Protein AF-A0A183U6C8-F1 (afdb_monomer_lite)

Sequence (104 aa):
MVDSEDLWAILEAQEERQHQMLKAVLETANQQQQALLEQVGRIFSAIGSTASPASAAQFVTNSLSTRLPEFIYDPDNSYTFDVWFNRYEDVIVQDGSTLDEAAK

Secondary structure (DSSP, 8-state):
---HHHHHHHHHHHHHHHHHHHHHHHHHHHHHHHHHHHHHHHHHHHHHT---HHHHHHHHHHHHHHHSPPP--BTTTTB-HHHHHHHHHHHHHHHHTTHHHH--

Structure (mmCIF, N/CA/C/O backbone):
data_AF-A0A183U6C8-F1
#
_entry.id   AF-A0A183U6C8-F1
#
loop_
_atom_site.group_PDB
_atom_site.id
_atom_site.type_symbol
_atom_site.label_atom_id
_atom_site.label_alt_id
_atom_site.label_comp_id
_atom_site.label_asym_id
_atom_site.label_entity_id
_atom_site.label_seq_id
_atom_site.pdbx_PDB_ins_code
_atom_site.Cartn_x
_atom_site.Cartn_y
_atom_site.Cartn_z
_atom_site.occupancy
_atom_site.B_iso_or_equiv
_atom_site.auth_seq_id
_atom_site.auth_comp_id
_atom_site.auth_asym_id
_atom_site.auth_atom_id
_atom_site.pdbx_PDB_model_num
ATOM 1 N N . MET A 1 1 ? 38.826 -12.808 -56.575 1.00 62.44 1 MET A N 1
ATOM 2 C CA . MET A 1 1 ? 39.299 -13.736 -55.530 1.00 62.44 1 MET A CA 1
ATOM 3 C C . MET A 1 1 ? 39.255 -12.917 -54.257 1.00 62.44 1 MET A C 1
ATOM 5 O O . MET A 1 1 ? 39.895 -11.877 -54.257 1.00 62.44 1 MET A O 1
ATOM 9 N N . VAL A 1 2 ? 38.379 -13.236 -53.301 1.00 70.50 2 VAL A N 1
ATOM 10 C CA . VAL A 1 2 ? 38.370 -12.498 -52.025 1.00 70.50 2 VAL A CA 1
ATOM 11 C C . VAL A 1 2 ? 39.661 -12.869 -51.308 1.00 70.50 2 VAL A C 1
ATOM 13 O O . VAL A 1 2 ? 39.975 -14.057 -51.214 1.00 70.50 2 VAL A O 1
ATOM 16 N N . ASP A 1 3 ? 40.429 -11.856 -50.924 1.00 82.06 3 ASP A N 1
ATOM 17 C CA . ASP A 1 3 ? 41.724 -12.034 -50.284 1.00 82.06 3 ASP A CA 1
ATOM 18 C C . ASP A 1 3 ? 41.541 -12.547 -48.847 1.00 82.06 3 ASP A C 1
ATOM 20 O O . ASP A 1 3 ? 40.515 -12.304 -48.206 1.00 82.06 3 ASP A O 1
ATOM 24 N N . SER A 1 4 ? 42.508 -13.310 -48.344 1.00 80.50 4 SER A N 1
ATOM 25 C CA . SER A 1 4 ? 42.378 -13.982 -47.048 1.00 80.50 4 SER A CA 1
ATOM 26 C C . SER A 1 4 ? 42.384 -12.984 -45.883 1.00 80.50 4 SER A C 1
ATOM 28 O O . SER A 1 4 ? 41.782 -13.257 -44.845 1.00 80.50 4 SER A O 1
ATOM 30 N N . GLU A 1 5 ? 43.011 -11.819 -46.074 1.00 84.44 5 GLU A N 1
ATOM 31 C CA . GLU A 1 5 ? 42.980 -10.695 -45.128 1.00 84.44 5 GLU A CA 1
ATOM 32 C C . GLU A 1 5 ? 41.593 -10.037 -45.047 1.00 84.44 5 GLU A C 1
ATOM 34 O O . GLU A 1 5 ? 41.137 -9.690 -43.959 1.00 84.44 5 GLU A O 1
ATOM 39 N N . ASP A 1 6 ? 40.877 -9.945 -46.170 1.00 87.12 6 ASP A N 1
ATOM 40 C CA . ASP A 1 6 ? 39.525 -9.373 -46.234 1.00 87.12 6 ASP A CA 1
ATOM 41 C C . ASP A 1 6 ? 38.525 -10.235 -45.442 1.00 87.12 6 ASP A C 1
ATOM 43 O O . ASP A 1 6 ? 37.686 -9.731 -44.695 1.00 87.12 6 ASP A O 1
ATOM 47 N N . LEU A 1 7 ? 38.662 -11.564 -45.531 1.00 87.75 7 LEU A N 1
ATOM 48 C CA . LEU A 1 7 ? 37.846 -12.503 -44.752 1.00 87.75 7 LEU A CA 1
ATOM 49 C C . LEU A 1 7 ? 38.118 -12.412 -43.247 1.00 87.75 7 LEU A C 1
ATOM 51 O O . LEU A 1 7 ? 37.186 -12.543 -42.452 1.00 87.75 7 LEU A O 1
ATOM 55 N N . TRP A 1 8 ? 39.371 -12.176 -42.854 1.00 90.19 8 TRP A N 1
ATOM 56 C CA . TRP A 1 8 ? 39.742 -11.998 -41.451 1.00 90.19 8 TRP A CA 1
ATOM 57 C C . TRP A 1 8 ? 39.174 -10.694 -40.880 1.00 90.19 8 TRP A C 1
ATOM 59 O O . TRP A 1 8 ? 38.542 -10.710 -39.824 1.00 90.19 8 TRP A O 1
ATOM 69 N N . ALA A 1 9 ? 39.301 -9.592 -41.622 1.00 91.88 9 ALA A N 1
ATOM 70 C CA . ALA A 1 9 ? 38.748 -8.297 -41.234 1.00 91.88 9 ALA A CA 1
ATOM 71 C C . ALA A 1 9 ? 37.216 -8.337 -41.077 1.00 91.88 9 ALA A C 1
ATOM 73 O O . ALA A 1 9 ? 36.662 -7.742 -40.152 1.00 91.88 9 ALA A O 1
ATOM 74 N N . ILE A 1 10 ? 36.511 -9.077 -41.941 1.00 91.88 10 ILE A N 1
ATOM 75 C CA . ILE A 1 10 ? 35.056 -9.265 -41.827 1.00 91.88 10 ILE A CA 1
ATOM 76 C C . ILE A 1 10 ? 34.693 -10.057 -40.563 1.00 91.88 10 ILE A C 1
ATOM 78 O O . ILE A 1 10 ? 33.707 -9.724 -39.899 1.00 91.88 10 ILE A O 1
ATOM 82 N N . LEU A 1 11 ? 35.471 -11.091 -40.228 1.00 92.00 11 LEU A N 1
ATOM 83 C CA . LEU A 1 11 ? 35.238 -11.918 -39.044 1.00 92.00 11 LEU A CA 1
ATOM 84 C C . LEU A 1 11 ? 35.442 -11.114 -37.750 1.00 92.00 11 LEU A C 1
ATOM 86 O O . LEU A 1 11 ? 34.582 -11.141 -36.871 1.00 92.00 11 LEU A O 1
ATOM 90 N N . GLU A 1 12 ? 36.520 -10.335 -37.675 1.00 94.38 12 GLU A N 1
ATOM 91 C CA . GLU A 1 12 ? 36.821 -9.444 -36.548 1.00 94.38 12 GLU A CA 1
ATOM 92 C C . GLU A 1 12 ? 35.749 -8.353 -36.388 1.00 94.38 12 GLU A C 1
ATOM 94 O O . GLU A 1 12 ? 35.189 -8.166 -35.305 1.00 94.38 12 GLU A O 1
ATOM 99 N N . ALA A 1 13 ? 35.344 -7.710 -37.488 1.00 93.88 13 ALA A N 1
ATOM 100 C CA . ALA A 1 13 ? 34.271 -6.716 -37.478 1.00 93.88 13 ALA A CA 1
ATOM 101 C C . ALA A 1 13 ? 32.897 -7.302 -37.097 1.00 93.88 13 ALA A C 1
ATOM 103 O O . ALA A 1 13 ? 31.985 -6.566 -36.699 1.00 93.88 13 ALA A O 1
ATOM 104 N N . GLN A 1 14 ? 32.699 -8.613 -37.261 1.00 93.62 14 GLN A N 1
ATOM 105 C CA . GLN A 1 14 ? 31.494 -9.299 -36.805 1.00 93.62 14 GLN A CA 1
ATOM 106 C C . GLN A 1 14 ? 31.555 -9.601 -35.304 1.00 93.62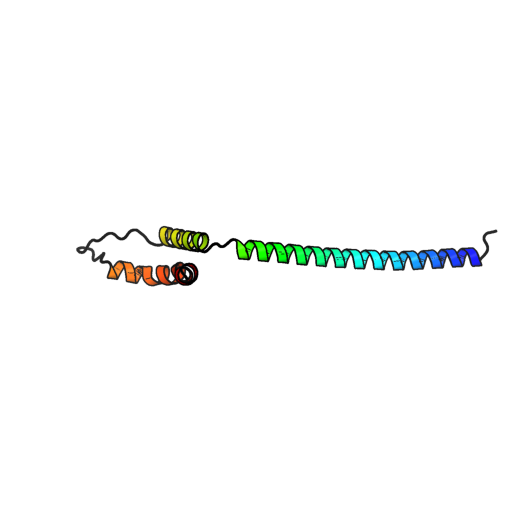 14 GLN A C 1
ATOM 108 O O . GLN A 1 14 ? 30.553 -9.404 -34.614 1.00 93.62 14 GLN A O 1
ATOM 113 N N . GLU A 1 15 ? 32.709 -10.021 -34.789 1.00 94.12 15 GLU A N 1
ATOM 114 C CA . GLU A 1 15 ? 32.915 -10.257 -33.357 1.00 94.12 15 GLU A CA 1
ATOM 115 C C . GLU A 1 15 ? 32.806 -8.963 -32.541 1.00 94.12 15 GLU A C 1
ATOM 117 O O . GLU A 1 15 ? 32.134 -8.935 -31.505 1.00 94.12 15 GLU A O 1
ATOM 122 N N . GLU A 1 16 ? 33.382 -7.865 -33.035 1.00 95.56 16 GLU A N 1
ATOM 123 C CA . GLU A 1 16 ? 33.296 -6.566 -32.368 1.00 95.56 16 GLU A CA 1
ATOM 124 C C . GLU A 1 16 ? 31.848 -6.060 -32.322 1.00 95.56 16 GLU A C 1
ATOM 126 O O . GLU A 1 16 ? 31.380 -5.588 -31.283 1.00 95.56 16 GLU A O 1
ATOM 131 N N . ARG A 1 17 ? 31.082 -6.242 -33.408 1.00 94.75 17 ARG A N 1
ATOM 132 C CA . ARG A 1 17 ? 29.651 -5.903 -33.429 1.00 94.75 17 ARG A CA 1
ATOM 133 C C . ARG A 1 17 ? 28.831 -6.747 -32.458 1.00 94.75 17 ARG A C 1
ATOM 135 O O . ARG A 1 17 ? 27.937 -6.202 -31.815 1.00 94.75 17 ARG A O 1
ATOM 142 N N . GLN A 1 18 ? 29.128 -8.040 -32.321 1.00 93.88 18 GLN A N 1
ATOM 143 C CA . GLN A 1 18 ? 28.465 -8.900 -31.333 1.00 93.88 18 GLN A CA 1
ATOM 144 C C . GLN A 1 18 ? 28.764 -8.435 -29.902 1.00 93.88 18 GLN A C 1
ATOM 146 O O . GLN A 1 18 ? 27.843 -8.294 -29.095 1.00 93.88 18 GLN A O 1
ATOM 151 N N . HIS A 1 19 ? 30.023 -8.108 -29.604 1.00 96.06 19 HIS A N 1
ATOM 152 C CA . HIS A 1 19 ? 30.410 -7.564 -28.301 1.00 96.06 19 HIS A CA 1
ATOM 153 C C . HIS A 1 19 ? 29.756 -6.211 -28.011 1.00 96.06 19 HIS A C 1
ATOM 155 O O . HIS A 1 19 ? 29.222 -6.002 -26.919 1.00 96.06 19 HIS A O 1
ATOM 161 N N . GLN A 1 20 ? 29.753 -5.296 -28.982 1.00 96.31 20 GLN A N 1
ATOM 162 C CA . GLN A 1 20 ? 29.103 -3.995 -28.835 1.00 96.31 20 GLN A CA 1
ATOM 163 C C . GLN A 1 20 ? 27.595 -4.137 -28.636 1.00 96.31 20 GLN A C 1
ATOM 165 O O . GLN A 1 20 ? 27.032 -3.467 -27.771 1.00 96.31 20 GLN A O 1
ATOM 170 N N . MET A 1 21 ? 26.944 -5.033 -29.382 1.00 96.38 21 MET A N 1
ATOM 171 C CA . MET A 1 21 ? 25.516 -5.296 -29.229 1.00 96.38 21 MET A CA 1
ATOM 172 C C . MET A 1 21 ? 25.205 -5.847 -27.838 1.00 96.38 21 MET A C 1
ATOM 174 O O . MET A 1 21 ? 24.305 -5.335 -27.175 1.00 96.38 21 MET A O 1
ATOM 178 N N . LEU A 1 22 ? 25.969 -6.835 -27.361 1.00 96.75 22 LEU A N 1
ATOM 179 C CA . LEU A 1 22 ? 25.780 -7.392 -26.022 1.00 96.75 22 LEU A CA 1
ATOM 180 C C . LEU A 1 22 ? 25.931 -6.314 -24.942 1.00 96.75 22 LEU A C 1
ATOM 182 O O . LEU A 1 22 ? 25.098 -6.217 -24.039 1.00 96.75 22 LEU A O 1
ATOM 186 N N . LYS A 1 23 ? 26.956 -5.465 -25.066 1.00 97.56 23 LYS A N 1
ATOM 187 C CA . LYS A 1 23 ? 27.186 -4.347 -24.147 1.00 97.56 23 LYS A CA 1
ATOM 188 C C . LYS A 1 23 ? 26.020 -3.354 -24.163 1.00 97.56 23 LYS A C 1
ATOM 190 O O . LYS A 1 23 ? 25.538 -2.973 -23.100 1.00 97.56 23 LYS A O 1
ATOM 195 N N . ALA A 1 24 ? 25.542 -2.972 -25.345 1.00 97.44 24 ALA A N 1
ATOM 196 C CA . ALA A 1 24 ? 24.428 -2.040 -25.494 1.00 97.44 24 ALA A CA 1
ATOM 197 C C . ALA A 1 24 ? 23.119 -2.602 -24.916 1.00 97.44 24 ALA A C 1
ATOM 199 O O . ALA A 1 24 ? 22.378 -1.876 -24.253 1.00 97.44 24 ALA A O 1
ATOM 200 N N . VAL A 1 25 ? 22.846 -3.898 -25.115 1.00 96.88 25 VAL A N 1
ATOM 201 C CA . VAL A 1 25 ? 21.675 -4.562 -24.521 1.00 96.88 25 VAL A CA 1
ATOM 202 C C . VAL A 1 25 ? 21.772 -4.565 -22.997 1.00 96.88 25 VAL A C 1
ATOM 204 O O . VAL A 1 25 ? 20.790 -4.239 -22.331 1.00 96.88 25 VAL A O 1
ATOM 207 N N . LEU A 1 26 ? 22.944 -4.877 -22.437 1.00 96.62 26 LEU A N 1
ATOM 208 C CA . LEU A 1 26 ? 23.147 -4.870 -20.988 1.00 96.62 26 LEU A CA 1
ATOM 209 C C . LEU A 1 26 ? 22.960 -3.468 -20.391 1.00 96.62 26 LEU A C 1
ATOM 211 O O . LEU A 1 26 ? 22.285 -3.317 -19.374 1.00 96.62 26 LEU A O 1
ATOM 215 N N . GLU A 1 27 ? 23.516 -2.443 -21.034 1.00 97.50 27 GLU A N 1
ATOM 216 C CA . GLU A 1 27 ? 23.388 -1.051 -20.593 1.00 97.50 27 GLU A CA 1
ATOM 217 C C . GLU A 1 27 ? 21.934 -0.565 -20.672 1.00 97.50 27 GLU A C 1
ATOM 219 O O . GLU A 1 27 ? 21.428 0.044 -19.730 1.00 97.50 27 GLU A O 1
ATOM 224 N N . THR A 1 28 ? 21.227 -0.922 -21.748 1.00 96.81 28 THR A N 1
ATOM 225 C CA . THR A 1 28 ? 19.798 -0.615 -21.918 1.00 96.81 28 THR A CA 1
ATOM 226 C C . THR A 1 28 ? 18.956 -1.293 -20.840 1.00 96.81 28 THR A C 1
ATOM 228 O O . THR A 1 28 ? 18.078 -0.661 -20.251 1.00 96.81 28 THR A O 1
ATOM 231 N N . ALA A 1 29 ? 19.228 -2.568 -20.544 1.00 96.25 29 ALA A N 1
ATOM 232 C CA . ALA A 1 29 ? 18.537 -3.293 -19.483 1.00 96.25 29 ALA A CA 1
ATOM 233 C C . ALA A 1 29 ? 18.778 -2.638 -18.115 1.00 96.25 29 ALA A C 1
ATOM 235 O O . ALA A 1 29 ? 17.834 -2.450 -17.347 1.00 96.25 29 ALA A O 1
ATOM 236 N N . ASN A 1 30 ? 20.015 -2.225 -17.832 1.00 97.12 30 ASN A N 1
ATOM 237 C CA . ASN A 1 30 ? 20.357 -1.561 -16.579 1.00 97.12 30 ASN A CA 1
ATOM 238 C C . ASN A 1 30 ? 19.673 -0.187 -16.442 1.00 97.12 30 ASN A C 1
ATOM 240 O O . ASN A 1 30 ? 19.065 0.089 -15.409 1.00 97.12 30 ASN A O 1
ATOM 244 N N . GLN A 1 31 ? 19.671 0.632 -17.502 1.00 96.69 31 GLN A N 1
ATOM 245 C CA . GLN A 1 31 ? 18.932 1.902 -17.527 1.00 96.69 31 GLN A CA 1
ATOM 246 C C . GLN A 1 31 ? 17.433 1.693 -17.318 1.00 96.69 31 GLN A C 1
ATOM 248 O O . GLN A 1 31 ? 16.804 2.440 -16.572 1.00 96.69 31 GLN A O 1
ATOM 253 N N . GLN A 1 32 ? 16.851 0.665 -17.941 1.00 95.75 32 GLN A N 1
ATOM 254 C CA . GLN A 1 32 ? 15.437 0.358 -17.761 1.00 95.75 32 GLN A CA 1
ATOM 255 C C . GLN A 1 32 ? 15.137 -0.038 -16.309 1.00 95.75 32 GLN A C 1
ATOM 257 O O . GLN A 1 32 ? 14.161 0.449 -15.740 1.00 95.75 32 GLN A O 1
ATOM 262 N N . GLN A 1 33 ? 15.995 -0.847 -15.674 1.00 94.56 33 GLN A N 1
ATOM 263 C CA . GLN A 1 33 ? 15.870 -1.158 -14.247 1.00 94.56 33 GLN A CA 1
ATOM 264 C C . GLN A 1 33 ? 15.967 0.101 -13.375 1.00 94.56 33 GLN A C 1
ATOM 266 O O . GLN A 1 33 ? 15.161 0.267 -12.460 1.00 94.56 33 GLN A O 1
ATOM 271 N N . GLN A 1 34 ? 16.903 1.006 -13.670 1.00 95.44 34 GLN A N 1
ATOM 272 C CA . GLN A 1 34 ? 17.081 2.247 -12.918 1.00 95.44 34 GLN A CA 1
ATOM 273 C C . GLN A 1 34 ? 15.874 3.186 -13.066 1.00 95.44 34 GLN A C 1
ATOM 275 O O . GLN A 1 34 ? 15.342 3.662 -12.065 1.00 95.44 34 GLN A O 1
ATOM 280 N N . ALA A 1 35 ? 15.358 3.353 -14.284 1.00 96.06 35 ALA A N 1
ATOM 281 C CA . ALA A 1 35 ? 14.164 4.152 -14.547 1.00 96.06 35 ALA A CA 1
ATOM 282 C C . ALA A 1 35 ? 12.916 3.591 -13.841 1.00 96.06 35 ALA A C 1
ATOM 284 O O . ALA A 1 35 ? 12.084 4.355 -13.343 1.00 96.06 35 ALA A O 1
ATOM 285 N N . LEU A 1 36 ? 12.787 2.260 -13.766 1.00 95.50 36 LEU A N 1
ATOM 286 C CA . LEU A 1 36 ? 11.722 1.603 -13.005 1.00 95.50 36 LEU A CA 1
ATOM 287 C C . LEU A 1 36 ? 11.870 1.861 -11.502 1.00 95.50 36 LEU A C 1
ATOM 289 O O . LEU A 1 36 ? 10.888 2.218 -10.856 1.00 95.50 36 LEU A O 1
ATOM 293 N N . LEU A 1 37 ? 13.081 1.748 -10.951 1.00 94.44 37 LEU A N 1
ATOM 294 C CA . LEU A 1 37 ? 13.365 2.053 -9.542 1.00 94.44 37 LEU A CA 1
ATOM 295 C C . LEU A 1 37 ? 13.028 3.509 -9.193 1.00 94.44 37 LEU A C 1
ATOM 297 O O . LEU A 1 37 ? 12.376 3.762 -8.182 1.00 94.44 37 LEU A O 1
ATOM 301 N N . GLU A 1 38 ? 13.400 4.464 -10.045 1.00 95.06 38 GLU A N 1
ATOM 302 C CA . GLU A 1 38 ? 13.051 5.877 -9.861 1.00 95.06 38 GLU A CA 1
ATOM 303 C C . GLU A 1 38 ? 11.541 6.120 -9.940 1.00 95.06 38 GLU A C 1
ATOM 305 O O . GLU A 1 38 ? 10.987 6.901 -9.164 1.00 95.06 38 GLU A O 1
ATOM 310 N N . GLN A 1 39 ? 10.852 5.446 -10.865 1.00 91.69 39 GLN A N 1
ATOM 311 C CA . GLN A 1 39 ? 9.399 5.535 -10.975 1.00 91.69 39 GLN A CA 1
ATOM 312 C C . GLN A 1 39 ? 8.716 4.986 -9.719 1.00 91.69 39 GLN A C 1
ATOM 314 O O . GLN A 1 39 ? 7.822 5.641 -9.186 1.00 91.69 39 GLN A O 1
ATOM 319 N N . VAL A 1 40 ? 9.170 3.836 -9.217 1.00 88.88 40 VAL A N 1
ATOM 320 C C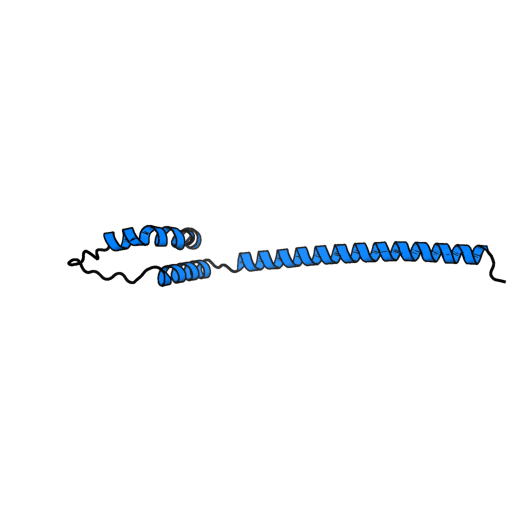A . VAL A 1 40 ? 8.690 3.252 -7.961 1.00 88.88 40 VAL A CA 1
ATOM 321 C C . VAL A 1 40 ? 8.945 4.215 -6.800 1.00 88.88 40 VAL A C 1
ATOM 323 O O . VAL A 1 40 ? 8.017 4.503 -6.050 1.00 88.88 40 VAL A O 1
ATOM 326 N N . GLY A 1 41 ? 10.143 4.798 -6.699 1.00 86.12 41 GLY A N 1
ATOM 327 C CA . GLY A 1 41 ? 10.465 5.811 -5.690 1.00 86.12 41 GLY A CA 1
ATOM 328 C C . GLY A 1 41 ? 9.518 7.015 -5.732 1.00 86.12 41 GLY A C 1
ATOM 329 O O . GLY A 1 41 ? 8.978 7.409 -4.700 1.00 86.12 41 GLY A O 1
ATOM 330 N N . ARG A 1 42 ? 9.225 7.549 -6.927 1.00 86.31 42 ARG A N 1
ATOM 331 C CA . ARG A 1 42 ? 8.253 8.644 -7.104 1.00 86.31 42 ARG A CA 1
ATOM 332 C C . ARG A 1 42 ? 6.838 8.251 -6.689 1.00 86.31 42 ARG A C 1
ATOM 334 O O . ARG A 1 42 ? 6.165 9.053 -6.051 1.00 86.31 42 ARG A O 1
ATOM 341 N N . ILE A 1 43 ? 6.391 7.042 -7.034 1.00 83.69 43 ILE A N 1
ATOM 342 C CA . ILE A 1 43 ? 5.075 6.531 -6.629 1.00 83.69 43 ILE A CA 1
ATOM 343 C C . ILE A 1 43 ? 5.009 6.416 -5.102 1.00 83.69 43 ILE A C 1
ATOM 345 O O . ILE A 1 43 ? 4.054 6.901 -4.506 1.00 83.69 43 ILE A O 1
ATOM 349 N N . PHE A 1 44 ? 6.037 5.865 -4.452 1.00 76.62 44 PHE A N 1
ATOM 350 C CA . PHE A 1 44 ? 6.090 5.777 -2.991 1.00 76.62 44 PHE A CA 1
ATOM 351 C C . PHE A 1 44 ? 6.098 7.153 -2.314 1.00 76.62 44 PHE A C 1
ATOM 353 O O . PHE A 1 44 ? 5.359 7.348 -1.352 1.00 76.62 44 PHE A O 1
ATOM 360 N N . SER A 1 45 ? 6.860 8.126 -2.823 1.00 75.31 45 SER A N 1
ATOM 361 C CA . SER A 1 45 ? 6.832 9.500 -2.299 1.00 75.31 45 SER A CA 1
ATOM 362 C C . SER A 1 45 ? 5.479 10.182 -2.510 1.00 75.31 45 SER A C 1
ATOM 364 O O . SER A 1 45 ? 5.003 10.877 -1.616 1.00 75.31 45 SER A O 1
ATOM 366 N N . ALA A 1 46 ? 4.834 9.963 -3.660 1.00 67.75 46 ALA A N 1
ATOM 367 C CA . ALA A 1 46 ? 3.504 10.494 -3.934 1.00 67.75 46 ALA A CA 1
ATOM 368 C C . ALA A 1 46 ? 2.451 9.875 -3.002 1.00 67.75 46 ALA A C 1
ATOM 370 O O . ALA A 1 46 ? 1.673 10.606 -2.399 1.00 67.75 46 ALA A O 1
ATOM 371 N N . ILE A 1 47 ? 2.464 8.552 -2.813 1.00 64.81 47 ILE A N 1
ATOM 372 C CA . ILE A 1 47 ? 1.537 7.857 -1.909 1.00 64.81 47 ILE A CA 1
ATOM 373 C C . ILE A 1 47 ? 1.784 8.288 -0.456 1.00 64.81 47 ILE A C 1
ATOM 375 O O . ILE A 1 47 ? 0.830 8.634 0.241 1.00 64.81 47 ILE A O 1
ATOM 379 N N . GLY A 1 48 ? 3.046 8.378 -0.024 1.00 56.84 48 GLY A N 1
ATOM 380 C CA . GLY A 1 48 ? 3.422 8.862 1.309 1.00 56.84 48 GLY A CA 1
ATOM 381 C C . GLY A 1 48 ? 3.006 10.312 1.597 1.00 56.84 48 GLY A C 1
ATOM 382 O O . GLY A 1 48 ? 2.802 10.659 2.753 1.00 56.84 48 GLY A O 1
ATOM 383 N N . SER A 1 49 ? 2.816 11.145 0.565 1.00 51.78 49 SER A N 1
ATOM 384 C CA . SER A 1 49 ? 2.316 12.528 0.684 1.00 51.78 49 SER A CA 1
ATOM 385 C C . SER A 1 49 ? 0.791 12.675 0.594 1.00 51.78 49 SER A C 1
ATOM 387 O O . SER A 1 49 ? 0.278 13.772 0.801 1.00 51.78 49 SER A O 1
ATOM 389 N N . THR A 1 50 ? 0.037 11.613 0.286 1.00 50.97 50 THR A N 1
ATOM 390 C CA . THR A 1 50 ? -1.432 11.713 0.105 1.00 50.97 50 THR A CA 1
ATOM 391 C C . THR A 1 50 ? -2.255 11.444 1.362 1.00 50.97 50 THR A C 1
ATOM 393 O O . THR A 1 50 ? -3.457 11.718 1.374 1.00 50.97 50 THR A O 1
ATOM 396 N N . ALA A 1 51 ? -1.638 10.987 2.450 1.00 55.03 51 ALA A N 1
ATOM 397 C CA . ALA A 1 51 ? -2.315 10.902 3.737 1.00 55.03 51 ALA A CA 1
ATOM 398 C C . ALA A 1 51 ? -2.316 12.285 4.401 1.00 55.03 51 ALA A C 1
ATOM 400 O O . ALA A 1 51 ? -1.513 12.580 5.281 1.00 55.03 51 ALA A O 1
ATOM 401 N N . SER A 1 52 ? -3.219 13.160 3.951 1.00 62.72 52 SER A N 1
ATOM 402 C CA . SER A 1 52 ? -3.553 14.348 4.736 1.00 62.72 52 SER A CA 1
ATOM 403 C C . SER A 1 52 ? -4.034 13.901 6.125 1.00 62.72 52 SER A C 1
ATOM 405 O O . SER A 1 52 ? -4.749 12.896 6.206 1.00 62.72 52 SER A O 1
ATOM 407 N N . PRO A 1 53 ? -3.726 14.642 7.204 1.00 64.38 53 PRO A N 1
ATOM 408 C CA . PRO A 1 53 ? -4.182 14.302 8.554 1.00 64.38 53 PRO A CA 1
ATOM 409 C C . PRO A 1 53 ? -5.705 14.104 8.625 1.00 64.38 53 PRO A C 1
ATOM 411 O O . PRO A 1 53 ? -6.200 13.209 9.305 1.00 64.38 53 PRO A O 1
ATOM 414 N N . ALA A 1 54 ? -6.449 14.862 7.810 1.00 66.56 54 ALA A N 1
ATOM 415 C CA . ALA A 1 54 ? -7.890 14.714 7.629 1.00 66.56 54 ALA A CA 1
ATOM 416 C C . ALA A 1 54 ? -8.310 13.326 7.101 1.00 66.56 54 ALA A C 1
ATOM 418 O O . ALA A 1 54 ? -9.276 12.755 7.601 1.00 66.56 54 ALA A O 1
ATOM 419 N N . SER A 1 55 ? -7.579 12.759 6.136 1.00 71.88 55 SER A N 1
ATOM 420 C CA . SER A 1 55 ? -7.855 11.428 5.575 1.00 71.88 55 SER A CA 1
ATOM 421 C C . SER A 1 55 ? -7.536 10.314 6.575 1.00 71.88 55 SER A C 1
ATOM 423 O O . SER A 1 55 ? -8.273 9.332 6.658 1.00 71.88 55 SER A O 1
ATOM 425 N N . ALA A 1 56 ? -6.466 10.478 7.363 1.00 72.00 56 ALA A N 1
ATOM 426 C CA . ALA A 1 56 ? -6.107 9.548 8.434 1.00 72.00 56 ALA A CA 1
ATOM 427 C C . ALA A 1 56 ? -7.170 9.544 9.545 1.00 72.00 56 ALA A C 1
ATOM 429 O O . ALA A 1 56 ? -7.664 8.482 9.924 1.00 72.00 56 ALA A O 1
ATOM 430 N N . ALA A 1 57 ? -7.605 10.727 9.989 1.00 78.00 57 ALA A N 1
ATOM 431 C CA . ALA A 1 57 ? -8.690 10.862 10.954 1.00 78.00 57 ALA A CA 1
ATOM 432 C C . ALA A 1 57 ? -10.004 10.258 10.430 1.00 78.00 57 ALA A C 1
ATOM 434 O O . ALA A 1 57 ? -10.696 9.560 11.169 1.00 78.00 57 ALA A O 1
ATOM 435 N N . GLN A 1 58 ? -10.337 10.450 9.148 1.00 82.75 58 GLN A N 1
ATOM 436 C CA . GLN A 1 58 ? -11.523 9.841 8.533 1.00 82.75 58 GLN A CA 1
ATOM 437 C C . GLN A 1 58 ? -11.464 8.311 8.514 1.00 82.75 58 GLN A C 1
ATOM 439 O O . GLN A 1 58 ? -12.468 7.665 8.816 1.00 82.75 58 GLN A O 1
ATOM 444 N N . PHE A 1 59 ? -10.307 7.731 8.188 1.00 82.81 59 PHE A N 1
ATOM 445 C CA . PHE A 1 59 ? -10.118 6.281 8.195 1.00 82.81 59 PHE A CA 1
ATOM 446 C C . PHE A 1 59 ? -10.284 5.699 9.602 1.00 82.81 59 PHE A C 1
ATOM 448 O O . PHE A 1 59 ? -11.040 4.744 9.785 1.00 82.81 59 PHE A O 1
ATOM 455 N N . VAL A 1 60 ? -9.657 6.322 10.605 1.00 85.31 60 VAL A N 1
ATOM 456 C CA . VAL A 1 60 ? -9.811 5.908 12.005 1.00 85.31 60 VAL A CA 1
ATOM 457 C C . VAL A 1 60 ? -11.265 6.031 12.459 1.00 85.31 60 VAL A C 1
ATOM 459 O O . VAL A 1 60 ? -11.816 5.094 13.030 1.00 85.31 60 VAL A O 1
ATOM 462 N N . THR A 1 61 ? -11.923 7.154 12.159 1.00 86.38 61 THR A N 1
ATOM 463 C CA . THR A 1 61 ? -13.325 7.379 12.548 1.00 86.38 61 THR A CA 1
ATOM 464 C C . THR A 1 61 ? -14.253 6.346 11.907 1.00 86.38 61 THR A C 1
ATOM 466 O O . THR A 1 61 ? -15.185 5.864 12.552 1.00 86.38 61 THR A O 1
ATOM 469 N N . ASN A 1 62 ? -13.989 5.959 10.655 1.00 88.00 62 ASN A N 1
ATOM 470 C CA . ASN A 1 62 ? -14.728 4.896 9.982 1.00 88.00 62 ASN A CA 1
ATOM 471 C C . ASN A 1 62 ? -14.498 3.537 10.667 1.00 88.00 62 ASN A C 1
ATOM 473 O O . ASN A 1 62 ? -15.470 2.868 11.011 1.00 88.00 62 ASN A O 1
ATOM 477 N N . SER A 1 63 ? -13.240 3.180 10.959 1.00 88.25 63 SER A N 1
ATOM 478 C CA . SER A 1 63 ? -12.895 1.942 11.679 1.00 88.25 63 SER A CA 1
ATOM 479 C C . SER A 1 63 ? -13.623 1.852 13.020 1.00 88.25 63 SER A C 1
ATOM 481 O O . SER A 1 63 ? -14.345 0.885 13.278 1.00 88.25 63 SER A O 1
ATOM 483 N N . LEU A 1 64 ? -13.538 2.916 13.823 1.00 90.75 64 LEU A N 1
ATOM 484 C CA . LEU A 1 64 ? -14.221 3.017 15.109 1.00 90.75 64 LEU A CA 1
ATOM 485 C C . LEU A 1 64 ? -15.740 2.883 14.952 1.00 90.75 64 LEU A C 1
ATOM 487 O O . LEU A 1 64 ? -16.347 2.105 15.677 1.00 90.75 64 LEU A O 1
ATOM 491 N N . SER A 1 65 ? -16.352 3.545 13.966 1.00 89.44 65 SER A N 1
ATOM 492 C CA . SER A 1 65 ? -17.805 3.466 13.729 1.00 89.44 65 SER A CA 1
ATOM 493 C C . SER A 1 65 ? -18.284 2.059 13.356 1.00 89.44 65 SER A C 1
ATOM 495 O O . SER A 1 65 ? -19.419 1.697 13.650 1.00 89.44 65 SER A O 1
ATOM 497 N N . THR A 1 66 ? -17.443 1.251 12.703 1.00 91.56 66 THR A N 1
ATOM 498 C CA . THR A 1 66 ? -17.800 -0.135 12.346 1.00 91.56 66 THR A CA 1
ATOM 499 C C . THR A 1 66 ? -17.657 -1.122 13.503 1.00 91.56 66 THR A C 1
ATOM 501 O O . THR A 1 66 ? -18.317 -2.160 13.503 1.00 91.56 66 THR A O 1
ATOM 504 N N . ARG A 1 67 ? -16.796 -0.819 14.481 1.00 92.19 67 ARG A N 1
ATOM 505 C CA . ARG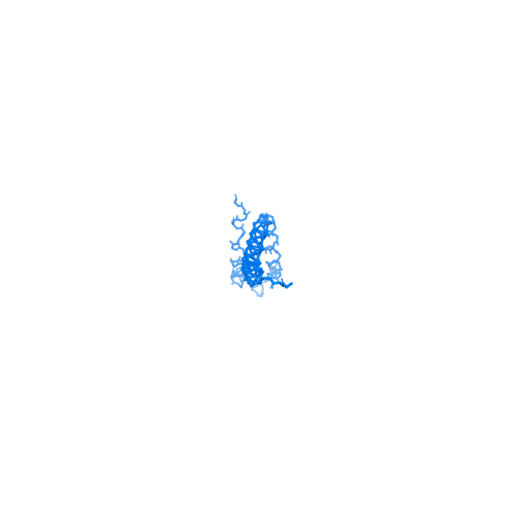 A 1 67 ? -16.436 -1.735 15.576 1.00 92.19 67 ARG A CA 1
ATOM 506 C C . ARG A 1 67 ? -17.025 -1.346 16.926 1.00 92.19 67 ARG A C 1
ATOM 508 O O . ARG A 1 67 ? -17.155 -2.214 17.786 1.00 92.19 67 ARG A O 1
ATOM 515 N N . LEU A 1 68 ? -17.367 -0.075 17.117 1.00 92.62 68 LEU A N 1
ATOM 516 C CA . LEU A 1 68 ? -17.993 0.436 18.328 1.00 92.62 68 LEU A CA 1
ATOM 517 C C . LEU A 1 68 ? -19.506 0.508 18.128 1.00 92.62 68 LEU A C 1
ATOM 519 O O . LEU A 1 68 ? -19.984 1.372 17.392 1.00 92.62 68 LEU A O 1
ATOM 523 N N . PRO A 1 69 ? -20.284 -0.375 18.774 1.00 90.75 69 PRO A N 1
ATOM 524 C CA . PRO A 1 69 ? -21.726 -0.224 18.777 1.00 90.75 69 PRO A CA 1
ATOM 525 C C . PRO A 1 69 ? -22.127 1.025 19.560 1.00 90.75 69 PRO A C 1
ATOM 527 O O . PRO A 1 69 ? -21.458 1.408 20.523 1.00 90.75 69 PRO A O 1
ATOM 530 N N . GLU A 1 70 ? -23.257 1.617 19.171 1.00 90.00 70 GLU A N 1
ATOM 531 C CA . GLU A 1 70 ? -23.821 2.778 19.852 1.00 90.00 70 GLU A CA 1
ATOM 532 C C . GLU A 1 70 ? -24.005 2.492 21.348 1.00 90.00 70 GLU A C 1
ATOM 534 O O . GLU A 1 70 ? -24.456 1.417 21.760 1.00 90.00 70 GLU A O 1
ATOM 539 N N . PHE A 1 71 ? -23.606 3.456 22.173 1.00 90.94 71 PHE A N 1
ATOM 540 C CA . PHE A 1 71 ? -23.782 3.360 23.609 1.00 90.94 71 PHE A CA 1
ATOM 541 C C . PHE A 1 71 ? -25.247 3.621 23.969 1.00 90.94 71 PHE A C 1
ATOM 543 O O . PHE A 1 71 ? -25.755 4.725 23.779 1.00 90.94 71 PHE A O 1
ATOM 550 N N . ILE A 1 72 ? -25.905 2.607 24.530 1.00 90.69 72 ILE A N 1
ATOM 551 C CA . ILE A 1 72 ? -27.266 2.705 25.058 1.00 90.69 72 ILE A CA 1
ATOM 552 C C . ILE A 1 72 ? -27.178 2.604 26.577 1.00 90.69 72 ILE A C 1
ATOM 554 O O . ILE A 1 72 ? -26.738 1.585 27.107 1.00 90.69 72 ILE A O 1
ATOM 558 N N . TYR A 1 73 ? -27.579 3.669 27.268 1.00 91.94 73 TYR A N 1
ATOM 559 C CA . TYR A 1 73 ? -27.603 3.685 28.725 1.00 91.94 73 TYR A CA 1
ATOM 560 C C . TYR A 1 73 ? -28.826 2.931 29.245 1.00 91.94 73 TYR A C 1
ATOM 562 O O . TYR A 1 73 ? -29.959 3.358 29.021 1.00 91.94 73 TYR A O 1
ATOM 570 N N . ASP A 1 74 ? -28.583 1.841 29.966 1.00 92.62 74 ASP A N 1
ATOM 571 C CA . ASP A 1 74 ? -29.616 1.060 30.644 1.00 92.62 74 ASP A CA 1
ATOM 572 C C . ASP A 1 74 ? -29.050 0.526 31.976 1.00 92.62 74 ASP A C 1
ATOM 574 O O . ASP A 1 74 ? -28.289 -0.447 31.999 1.00 92.62 74 ASP A O 1
ATOM 578 N N . PRO A 1 75 ? -29.327 1.207 33.101 1.00 87.56 75 PRO A N 1
ATOM 579 C CA . PRO A 1 75 ? -28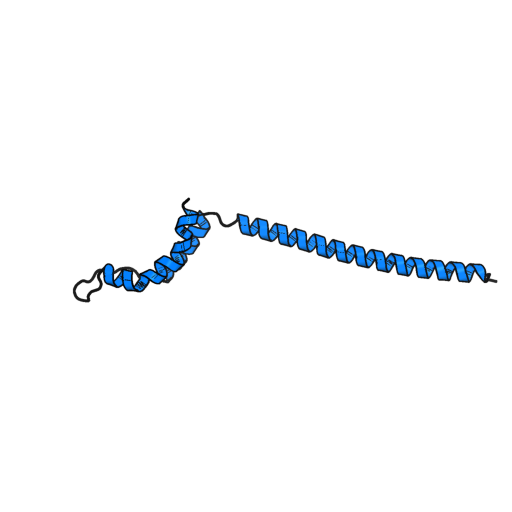.744 0.855 34.391 1.00 87.56 75 PRO A CA 1
ATOM 580 C C . PRO A 1 75 ? -29.314 -0.454 34.953 1.00 87.56 75 PRO A C 1
ATOM 582 O O . PRO A 1 75 ? -28.611 -1.146 35.690 1.00 87.56 75 PRO A O 1
ATOM 585 N N . ASP A 1 76 ? -30.542 -0.821 34.580 1.00 93.31 76 ASP A N 1
ATOM 586 C CA . ASP A 1 76 ? -31.224 -2.029 35.050 1.00 93.31 76 ASP A CA 1
ATOM 587 C C . ASP A 1 76 ? -30.544 -3.316 34.541 1.00 93.31 76 ASP A C 1
ATOM 589 O O . ASP A 1 76 ? -30.395 -4.275 35.300 1.00 93.31 76 ASP A O 1
ATOM 593 N N . ASN A 1 77 ? -30.023 -3.315 33.309 1.00 86.94 77 ASN A N 1
ATOM 594 C CA . ASN A 1 77 ? -29.185 -4.389 32.761 1.00 86.94 77 ASN A CA 1
ATOM 595 C C . ASN A 1 77 ? -27.674 -4.097 32.846 1.00 86.94 77 ASN A C 1
ATOM 597 O O . ASN A 1 77 ? -26.877 -4.755 32.173 1.00 86.94 77 ASN A O 1
ATOM 601 N N . SER A 1 78 ? -27.247 -3.148 33.686 1.00 84.12 78 SER A N 1
ATOM 602 C CA . SER A 1 78 ? -25.826 -2.792 33.860 1.00 84.12 78 SER A CA 1
ATOM 603 C C . SER A 1 78 ? -25.118 -2.335 32.572 1.00 84.12 78 SER A C 1
ATOM 605 O O . SER A 1 78 ? -23.894 -2.430 32.465 1.00 84.12 78 SER A O 1
ATOM 607 N N . TYR A 1 79 ? -25.855 -1.801 31.596 1.00 88.88 79 TYR A N 1
ATOM 608 C CA . TYR A 1 79 ? -25.287 -1.096 30.448 1.00 88.88 79 TYR A CA 1
ATOM 609 C C . TYR A 1 79 ? -24.913 0.333 30.862 1.00 88.88 79 TYR A C 1
ATOM 611 O O . TYR A 1 79 ? -25.535 1.321 30.469 1.00 88.88 79 TYR A O 1
ATOM 619 N N . THR A 1 80 ? -23.889 0.433 31.710 1.00 93.69 80 THR A N 1
ATOM 620 C CA . THR A 1 80 ? -23.267 1.703 32.093 1.00 93.69 80 THR A CA 1
ATOM 621 C C . THR A 1 80 ? -22.101 2.030 31.170 1.00 93.69 80 THR A C 1
ATOM 623 O O . THR A 1 8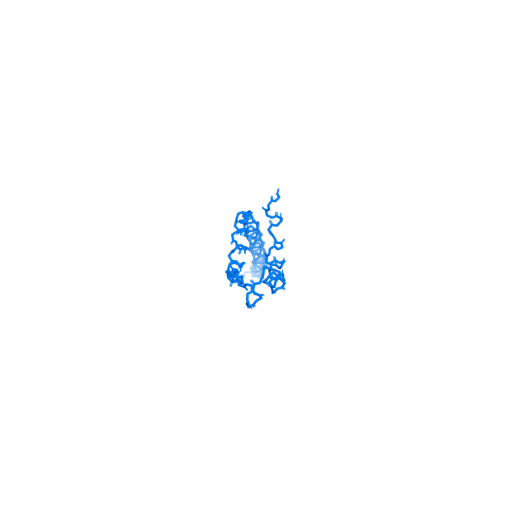0 ? -21.570 1.161 30.468 1.00 93.69 80 THR A O 1
ATOM 626 N N . PHE A 1 81 ? -21.686 3.298 31.174 1.00 91.94 81 PHE A N 1
ATOM 627 C CA . PHE A 1 81 ? -20.545 3.737 30.378 1.00 91.94 81 PHE A CA 1
ATOM 628 C C . PHE A 1 81 ? -19.281 2.952 30.735 1.00 91.94 81 PHE A C 1
ATOM 630 O O . PHE A 1 81 ? -18.592 2.501 29.831 1.00 91.94 81 PHE A O 1
ATOM 637 N N . ASP A 1 82 ? -19.020 2.700 32.021 1.00 93.44 82 ASP A N 1
ATOM 638 C CA . ASP A 1 82 ? -17.855 1.929 32.461 1.00 93.44 82 ASP A CA 1
ATOM 639 C C . ASP A 1 82 ? -17.834 0.518 31.866 1.00 93.44 82 ASP A C 1
ATOM 641 O O . ASP A 1 82 ? -16.797 0.055 31.399 1.00 93.44 82 ASP A O 1
ATOM 645 N N . VAL A 1 83 ? -18.975 -0.177 31.842 1.00 92.56 83 VAL A N 1
ATOM 646 C CA . VAL A 1 83 ? -19.063 -1.540 31.291 1.00 92.56 83 VAL A CA 1
ATOM 647 C C . VAL A 1 83 ? -18.871 -1.533 29.773 1.00 92.56 83 VAL A C 1
ATOM 649 O O . VAL A 1 83 ? -18.192 -2.410 29.235 1.00 92.56 83 VAL A O 1
ATOM 652 N N . TRP A 1 84 ? -19.442 -0.547 29.078 1.00 93.62 84 TRP A N 1
ATOM 653 C CA . TRP A 1 84 ? -19.255 -0.377 27.636 1.00 93.62 84 TRP A CA 1
ATOM 654 C C . TRP A 1 84 ? -17.802 -0.012 27.300 1.00 93.62 84 TRP A C 1
ATOM 656 O O . TRP A 1 84 ? -17.202 -0.645 26.435 1.00 93.62 84 TRP A O 1
ATOM 666 N N . PHE A 1 85 ? -17.208 0.932 28.033 1.00 92.19 85 PHE A N 1
ATOM 667 C CA . PHE A 1 85 ? -15.829 1.365 27.840 1.00 92.19 85 PHE A CA 1
ATOM 668 C C . PHE A 1 85 ? -14.852 0.217 28.092 1.00 92.19 85 PHE A C 1
ATOM 670 O O . PHE A 1 85 ? -14.092 -0.106 27.194 1.00 92.19 85 PHE A O 1
ATOM 677 N N . ASN A 1 86 ? -14.938 -0.491 29.225 1.00 93.88 86 ASN A N 1
ATOM 678 C CA . ASN A 1 86 ? -14.068 -1.646 29.503 1.00 93.88 86 ASN A CA 1
ATOM 679 C C . ASN A 1 86 ? -14.169 -2.743 28.427 1.00 93.88 86 ASN A C 1
ATOM 681 O O . ASN A 1 86 ? -13.205 -3.458 28.167 1.00 93.88 86 ASN A O 1
ATOM 685 N N . ARG A 1 87 ? -15.338 -2.906 27.790 1.00 93.25 87 ARG A N 1
ATOM 686 C CA . ARG A 1 87 ? -15.528 -3.891 26.716 1.00 93.25 87 ARG A CA 1
ATOM 687 C C . ARG A 1 87 ? -14.835 -3.490 25.414 1.00 93.25 87 ARG A C 1
ATOM 689 O O . ARG A 1 87 ? -14.423 -4.375 24.667 1.00 93.25 87 ARG A O 1
ATOM 696 N N . TYR A 1 88 ? -14.745 -2.194 25.130 1.00 94.31 88 TYR A N 1
ATOM 697 C CA . TYR A 1 88 ? -14.226 -1.676 23.864 1.00 94.31 88 TYR A CA 1
ATOM 698 C C . TYR A 1 88 ? -12.965 -0.814 24.006 1.00 94.31 88 TYR A C 1
ATOM 700 O O . TYR A 1 88 ? -12.514 -0.234 23.021 1.00 94.31 88 TYR A O 1
ATOM 708 N N . GLU A 1 89 ? -12.366 -0.756 25.193 1.00 93.50 89 GLU A N 1
ATOM 709 C CA . GLU A 1 89 ? -11.150 0.008 25.482 1.00 93.50 89 GLU A CA 1
ATOM 710 C C . GLU A 1 89 ? -10.022 -0.373 24.520 1.00 93.50 89 GLU A C 1
ATOM 712 O O . GLU A 1 89 ? -9.436 0.499 23.885 1.00 93.50 89 GLU A O 1
ATOM 717 N N . ASP A 1 90 ? -9.790 -1.674 24.328 1.00 93.38 90 ASP A N 1
ATOM 718 C CA . ASP A 1 90 ? -8.779 -2.191 23.398 1.00 93.38 90 ASP A CA 1
ATOM 719 C C . ASP A 1 90 ? -9.011 -1.703 21.957 1.00 93.38 90 ASP A C 1
ATOM 721 O O . ASP A 1 90 ? -8.081 -1.258 21.290 1.00 93.38 90 ASP A O 1
ATOM 725 N N . VAL A 1 91 ? -10.270 -1.677 21.505 1.00 90.94 91 VAL A N 1
ATOM 726 C CA . VAL A 1 91 ? -10.646 -1.177 20.173 1.00 90.94 91 VAL A CA 1
ATOM 727 C C . VAL A 1 91 ? -10.333 0.311 20.036 1.00 90.94 91 VAL A C 1
ATOM 729 O O . VAL A 1 91 ? -9.791 0.735 19.018 1.00 90.94 91 VAL A O 1
ATOM 732 N N . ILE A 1 92 ? -10.663 1.103 21.057 1.00 90.56 92 ILE A N 1
ATOM 733 C CA . ILE A 1 92 ? -10.435 2.551 21.072 1.00 90.56 92 ILE A CA 1
ATOM 734 C C . ILE A 1 92 ? -8.935 2.855 21.090 1.00 90.56 92 ILE A C 1
ATOM 736 O O . ILE A 1 92 ? -8.485 3.726 20.349 1.00 90.56 92 ILE A O 1
ATOM 740 N N . VAL A 1 93 ? -8.155 2.129 21.894 1.00 90.19 93 VAL A N 1
ATOM 741 C CA . VAL A 1 93 ? -6.698 2.297 21.980 1.00 90.19 93 VAL A CA 1
ATOM 742 C C . VAL A 1 93 ? -6.026 1.876 20.676 1.00 90.19 93 VAL A C 1
ATOM 744 O O . VAL A 1 93 ? -5.186 2.611 20.161 1.00 90.19 93 VAL A O 1
ATOM 747 N N . GLN A 1 94 ? -6.401 0.725 20.117 1.00 88.31 94 GLN A N 1
ATOM 748 C CA . GLN A 1 94 ? -5.801 0.202 18.894 1.00 88.31 94 GLN A CA 1
ATOM 749 C C . GLN A 1 94 ? -6.100 1.109 17.698 1.00 88.31 94 GLN A C 1
ATOM 751 O O . GLN A 1 94 ? -5.176 1.573 17.025 1.00 88.31 94 GLN A O 1
ATOM 756 N N . ASP A 1 95 ? -7.377 1.395 17.452 1.00 87.19 95 ASP A N 1
ATOM 757 C CA . ASP A 1 95 ? -7.799 2.108 16.247 1.00 87.19 95 ASP A CA 1
ATOM 758 C C . ASP A 1 95 ? -7.597 3.617 16.393 1.00 87.19 95 ASP A C 1
ATOM 760 O O . ASP A 1 95 ? -7.293 4.292 15.414 1.00 87.19 95 ASP A O 1
ATOM 764 N N . GLY A 1 96 ? -7.707 4.147 17.614 1.00 83.12 96 GLY A N 1
ATOM 765 C CA . GLY A 1 96 ? -7.482 5.555 17.931 1.00 83.12 96 GLY A CA 1
ATOM 766 C C . GLY A 1 96 ? -6.014 5.949 18.102 1.00 83.12 96 GLY A C 1
ATOM 767 O O . GLY A 1 96 ? -5.726 7.143 18.166 1.00 83.12 96 GLY A O 1
ATOM 768 N N . SER A 1 97 ? -5.081 4.990 18.138 1.00 81.88 97 SER A N 1
ATOM 769 C CA . SER A 1 97 ? -3.649 5.244 18.380 1.00 81.88 97 SER A CA 1
ATOM 770 C C . SER A 1 97 ? -3.025 6.269 17.428 1.00 81.88 97 SER A C 1
ATOM 772 O O . SER A 1 97 ? -2.132 7.016 17.820 1.00 81.88 97 SER A O 1
ATOM 774 N N . THR A 1 98 ? -3.511 6.346 16.189 1.00 72.12 98 THR A N 1
ATOM 775 C CA . THR A 1 98 ? -2.986 7.251 15.158 1.00 72.12 98 THR A CA 1
ATOM 776 C C . THR A 1 98 ? -3.719 8.594 15.079 1.00 72.12 98 THR A C 1
ATOM 778 O O . THR A 1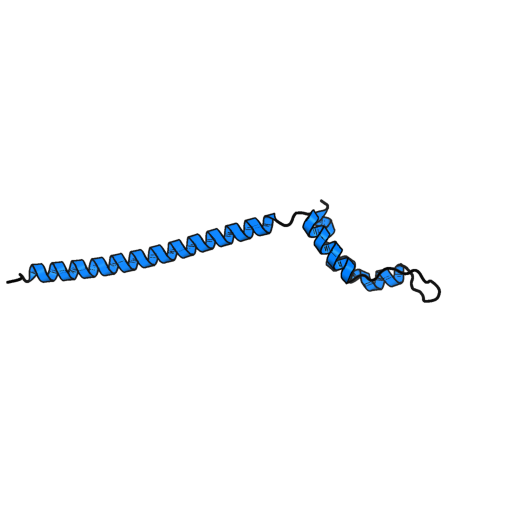 98 ? -3.359 9.422 14.244 1.00 72.12 98 THR A O 1
ATOM 781 N N . LEU A 1 99 ? -4.751 8.830 15.904 1.00 71.00 99 LEU A N 1
ATOM 782 C CA . LEU A 1 99 ? -5.470 10.115 15.935 1.00 71.00 99 LEU A CA 1
ATOM 783 C C . LEU A 1 99 ? -4.646 11.235 16.576 1.00 71.00 99 LEU A C 1
ATOM 785 O O . LEU A 1 99 ? -4.754 12.374 16.131 1.00 71.00 99 LEU A O 1
ATOM 789 N N . ASP A 1 100 ? -3.829 10.921 17.585 1.00 64.62 100 ASP A N 1
ATOM 790 C CA . ASP A 1 100 ? -3.007 11.910 18.302 1.00 64.62 100 ASP A CA 1
ATOM 791 C C . ASP A 1 100 ? -1.941 12.533 17.384 1.00 64.62 100 ASP A C 1
ATOM 793 O O . ASP A 1 100 ? -1.822 13.752 17.285 1.00 64.62 100 ASP A O 1
ATOM 797 N N . GLU A 1 101 ? -1.259 11.702 16.593 1.00 59.72 101 GLU A N 1
ATOM 798 C CA . GLU A 1 101 ? -0.258 12.150 15.614 1.00 59.72 101 GLU A CA 1
ATOM 799 C C . GLU A 1 101 ? -0.877 12.932 14.440 1.00 59.72 101 GLU A C 1
ATOM 801 O O . GLU A 1 101 ? -0.204 13.758 13.829 1.00 59.72 101 GLU A O 1
ATOM 806 N N . ALA A 1 102 ? -2.158 12.706 14.123 1.00 54.56 102 ALA A N 1
ATOM 807 C CA . ALA A 1 102 ? -2.876 13.439 13.076 1.00 54.56 102 ALA A CA 1
ATOM 808 C C . ALA A 1 102 ? -3.428 14.801 13.549 1.00 54.56 102 ALA A C 1
ATOM 810 O O . ALA A 1 102 ? -3.801 15.629 12.716 1.00 54.56 102 ALA A O 1
ATOM 811 N N . ALA A 1 103 ? -3.517 15.035 14.862 1.00 54.59 103 ALA A N 1
ATOM 812 C CA . ALA A 1 103 ? -4.061 16.263 15.448 1.00 54.59 103 ALA A CA 1
ATOM 813 C C . ALA A 1 103 ? -2.986 17.297 15.846 1.00 54.59 103 ALA A C 1
ATOM 815 O O . ALA A 1 103 ? -3.338 18.390 16.299 1.00 54.59 103 ALA A O 1
ATOM 816 N N . LYS A 1 104 ? -1.702 16.955 15.692 1.00 52.41 104 LYS A N 1
ATOM 817 C CA . LYS A 1 104 ? -0.539 17.781 16.038 1.00 52.41 104 LYS A CA 1
ATOM 818 C C . LYS A 1 104 ? -0.033 18.608 14.858 1.00 52.41 104 LYS A C 1
ATOM 820 O O . LYS A 1 104 ? 0.369 19.767 15.109 1.00 52.41 104 LYS A O 1
#

Radius of gyration: 33.6 Å; chains: 1; bounding box: 74×32×91 Å

InterPro domains:
  IPR055510 Domain of unknown function DUF7083 [PF23309] (61-104)

Foldseek 3Di:
DQDPVNVVVVVVVVVVVVVVVVVVVVVVVVVVVVVVVVVVVVVVVVVVPPPQLVNLVVVLVVQCVVVQDDQDDDVVVPSDPVVSCVVCVVVCCVSVVCNVVSVD

pLDDT: mean 85.41, std 12.55, range [50.97, 97.56]

Organism: Toxocara canis (NCBI:txid6265)